Protein AF-A0A5C5ZXI7-F1 (afdb_monomer)

Secondary structure (DSSP, 8-state):
-HHHHHHHH--HHHHHHHHHHHHHHHHHTT---TT-HHHHHHHHHHHHHHHHHHTTS-HHHHHHHHHHHHT-

Foldseek 3Di:
DLVVVVVVPVDLLVNLVVLLVVLVVCVVVVVPCVPVVVVVVVNVVSVVVNVVSLVVDDPVVVVVCVVSVVVD

pLDDT: mean 76.97, std 12.1, range [45.91, 89.88]

Nearest PDB structures (foldseek):
  7ug7-assembly1_SO  TM=7.186E-01  e=1.343E+00  Escherichia coli
  7ryh-assembly1_o  TM=7.016E-01  e=1.997E+00  Acinetobacter baumannii AB0057
  7pjv-assembly1_o  TM=6.904E-01  e=3.171E+00  Escherichia coli K-12
  5wf0-assembly1_o  TM=7.020E-01  e=3.388E+00  Escherichia coli

Sequence (72 aa):
MMDKSLRFSGDKETELCVRIHFCRRIKEKRISFGGCRVSENMYATQLNKIDKAMDKVHPDLQFDFNPQLSGL

Mean predicted aligned error: 7.16 Å

Solvent-accessible surface area (backbone atoms only — not comparable to full-atom values): 4303 Å² total; per-residue (Å²): 114,67,72,65,60,45,68,74,65,81,43,71,64,62,46,43,51,53,53,51,50,51,56,43,51,42,60,74,66,60,65,70,55,85,84,43,62,67,59,49,51,50,50,55,50,48,53,55,49,43,54,62,42,48,77,72,46,58,70,74,54,43,62,67,46,46,64,64,54,75,77,101

Organism: NCBI:txid2528005

Structure (mmCIF, N/CA/C/O backbone):
data_AF-A0A5C5ZXI7-F1
#
_entry.id   AF-A0A5C5ZXI7-F1
#
loop_
_atom_site.group_PDB
_atom_site.id
_atom_site.type_symbol
_atom_site.label_atom_id
_atom_site.label_alt_id
_atom_site.label_comp_id
_atom_site.label_asym_id
_atom_site.label_entity_id
_atom_site.label_seq_id
_atom_site.pdbx_PDB_ins_code
_atom_site.Cartn_x
_atom_site.Cartn_y
_atom_site.Cartn_z
_atom_site.occupancy
_atom_site.B_iso_or_equiv
_atom_site.auth_seq_id
_atom_site.auth_comp_id
_atom_site.auth_asym_id
_atom_site.auth_atom_id
_atom_site.pdbx_PDB_model_num
ATOM 1 N N . MET A 1 1 ? 10.293 -7.215 5.160 1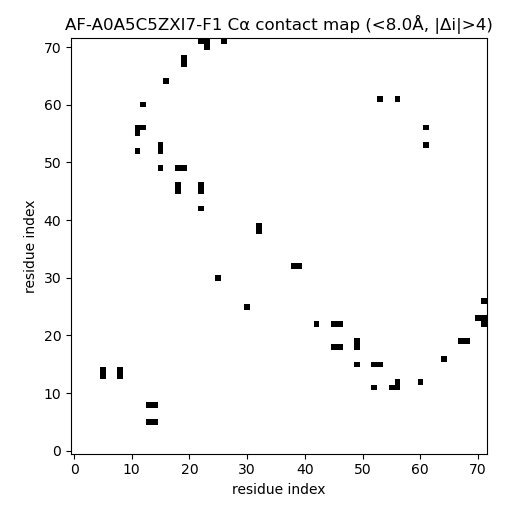.00 45.91 1 MET A N 1
ATOM 2 C CA . MET A 1 1 ? 10.535 -6.169 6.182 1.00 45.91 1 MET A CA 1
ATOM 3 C C . MET A 1 1 ? 9.254 -5.452 6.601 1.00 45.91 1 MET A C 1
ATOM 5 O O . MET A 1 1 ? 9.083 -5.302 7.797 1.00 45.91 1 MET A O 1
ATOM 9 N N . MET A 1 2 ? 8.323 -5.115 5.696 1.00 50.56 2 MET A N 1
ATOM 10 C CA . MET A 1 2 ? 7.022 -4.516 6.069 1.00 50.56 2 MET A CA 1
ATOM 11 C C . MET A 1 2 ? 6.134 -5.411 6.950 1.00 50.56 2 MET A C 1
ATOM 13 O O . MET A 1 2 ? 5.618 -4.940 7.951 1.00 50.56 2 MET A O 1
ATOM 17 N N . ASP A 1 3 ? 6.028 -6.715 6.676 1.00 50.56 3 ASP A N 1
ATOM 18 C CA . ASP A 1 3 ? 5.250 -7.633 7.534 1.00 50.56 3 ASP A CA 1
ATOM 19 C C . ASP A 1 3 ? 5.747 -7.713 8.993 1.00 50.56 3 ASP A C 1
ATOM 21 O O . ASP A 1 3 ? 4.969 -8.017 9.893 1.00 50.56 3 ASP A O 1
ATOM 25 N N . LYS A 1 4 ? 7.026 -7.404 9.265 1.00 49.19 4 LYS A N 1
ATOM 26 C CA . LYS A 1 4 ? 7.553 -7.380 10.642 1.00 49.19 4 LYS A CA 1
ATOM 27 C C . LYS A 1 4 ? 7.096 -6.145 11.423 1.00 49.19 4 LYS A C 1
ATOM 29 O O . LYS A 1 4 ? 6.852 -6.273 12.616 1.00 49.19 4 LYS A O 1
ATOM 34 N N . SER A 1 5 ? 6.972 -4.985 10.775 1.00 51.03 5 SER A N 1
ATOM 35 C CA . SER A 1 5 ? 6.460 -3.762 11.408 1.00 51.03 5 SER A CA 1
ATOM 36 C C . SER A 1 5 ? 4.937 -3.786 11.561 1.00 51.03 5 SER A C 1
ATOM 38 O O . SER A 1 5 ? 4.421 -3.282 12.550 1.00 51.03 5 SER A O 1
ATOM 40 N N . LEU A 1 6 ? 4.227 -4.458 10.652 1.00 51.75 6 LEU A N 1
ATOM 41 C CA . LEU A 1 6 ? 2.776 -4.673 10.734 1.00 51.75 6 LEU A CA 1
ATOM 42 C C . LEU A 1 6 ? 2.369 -5.541 11.931 1.00 51.75 6 LEU A C 1
ATOM 44 O O . LEU A 1 6 ? 1.354 -5.296 12.579 1.00 51.75 6 LEU A O 1
ATOM 48 N N . ARG A 1 7 ? 3.212 -6.516 12.284 1.00 50.00 7 ARG A N 1
ATOM 49 C CA . ARG A 1 7 ? 2.986 -7.416 13.421 1.00 50.00 7 ARG A CA 1
ATOM 50 C C . ARG A 1 7 ? 3.074 -6.726 14.789 1.00 50.00 7 ARG A C 1
ATOM 52 O O . ARG A 1 7 ? 2.597 -7.300 15.760 1.00 50.00 7 ARG A O 1
ATOM 59 N N . PHE A 1 8 ? 3.679 -5.537 14.870 1.00 49.84 8 PHE A N 1
ATOM 60 C CA . PHE A 1 8 ? 3.821 -4.780 16.120 1.00 49.84 8 PHE A CA 1
ATOM 61 C C . PHE A 1 8 ? 2.613 -3.893 16.439 1.00 49.84 8 PHE A C 1
ATOM 63 O O . PHE A 1 8 ? 2.405 -3.576 17.606 1.00 49.84 8 PHE A O 1
ATOM 70 N N . SER A 1 9 ? 1.813 -3.516 15.438 1.00 50.31 9 SER A N 1
ATOM 71 C CA . SER A 1 9 ? 0.661 -2.633 15.651 1.00 50.31 9 SER A CA 1
ATOM 72 C C . SER A 1 9 ? -0.633 -3.382 15.947 1.00 50.31 9 SER A C 1
ATOM 74 O O . SER A 1 9 ? -1.513 -2.795 16.557 1.00 50.31 9 SER A O 1
ATOM 76 N N . GLY A 1 10 ? -0.783 -4.647 15.527 1.00 55.44 10 GLY A N 1
ATOM 77 C CA . GLY A 1 10 ? -2.000 -5.452 15.760 1.00 55.44 10 GLY A CA 1
ATOM 78 C C . GLY A 1 10 ? -3.285 -4.906 15.113 1.00 55.44 10 GLY A C 1
ATOM 79 O O . GLY A 1 10 ? -4.297 -5.602 15.073 1.00 55.44 10 GLY A O 1
ATOM 80 N N . ASP A 1 11 ? -3.221 -3.692 14.572 1.00 68.69 11 ASP A N 1
ATOM 81 C CA . ASP A 1 11 ? -4.346 -2.900 14.130 1.00 68.69 11 ASP A CA 1
ATOM 82 C C . ASP A 1 11 ? -4.402 -2.824 12.600 1.00 68.69 11 ASP A C 1
ATOM 84 O O . ASP A 1 11 ? -3.416 -2.512 11.916 1.00 68.69 11 ASP A O 1
ATOM 88 N N . LYS A 1 12 ? -5.580 -3.143 12.060 1.00 72.94 12 LYS A N 1
ATOM 89 C CA . LYS A 1 12 ? -5.831 -3.203 10.617 1.00 72.94 12 LYS A CA 1
ATOM 90 C C . LYS A 1 12 ? -5.719 -1.822 9.961 1.00 72.94 12 LYS A C 1
ATOM 92 O O . LYS A 1 12 ? -5.353 -1.760 8.788 1.00 72.94 12 LYS A O 1
ATOM 97 N N . GLU A 1 13 ? -5.965 -0.734 10.696 1.00 78.25 13 GLU A N 1
ATOM 98 C CA . GLU A 1 13 ? -5.770 0.628 10.188 1.00 78.25 13 GLU A CA 1
ATOM 99 C C . GLU A 1 13 ? -4.308 0.917 9.920 1.00 78.25 13 GLU A C 1
ATOM 101 O O . GLU A 1 13 ? -3.956 1.440 8.863 1.00 78.25 13 GLU A O 1
ATOM 106 N N . THR A 1 14 ? -3.438 0.562 10.868 1.00 79.25 14 THR A N 1
ATOM 107 C CA . THR A 1 14 ? -2.009 0.851 10.723 1.00 79.25 14 THR A CA 1
ATOM 108 C C . THR A 1 14 ? -1.450 0.107 9.521 1.00 79.25 14 THR A C 1
ATOM 110 O O . THR A 1 14 ? -0.641 0.651 8.766 1.00 79.25 14 THR A O 1
ATOM 113 N N . GLU A 1 15 ? -1.929 -1.118 9.288 1.00 79.88 15 GLU A N 1
ATOM 114 C CA . GLU A 1 15 ? -1.553 -1.859 8.096 1.00 79.88 15 GLU A CA 1
ATOM 115 C C . GLU A 1 15 ? -1.929 -1.141 6.806 1.00 79.88 15 GLU A C 1
ATOM 117 O O . GLU A 1 15 ? -1.092 -0.969 5.912 1.00 79.88 15 GLU A O 1
ATOM 122 N N . LEU A 1 16 ? -3.179 -0.711 6.723 1.00 83.44 16 LEU A N 1
ATOM 123 C CA . LEU A 1 16 ? -3.716 -0.038 5.560 1.00 83.44 16 LEU A CA 1
ATOM 124 C C . LEU A 1 16 ? -2.995 1.295 5.305 1.00 83.44 16 LEU A C 1
ATOM 126 O O . LEU A 1 16 ? -2.525 1.543 4.193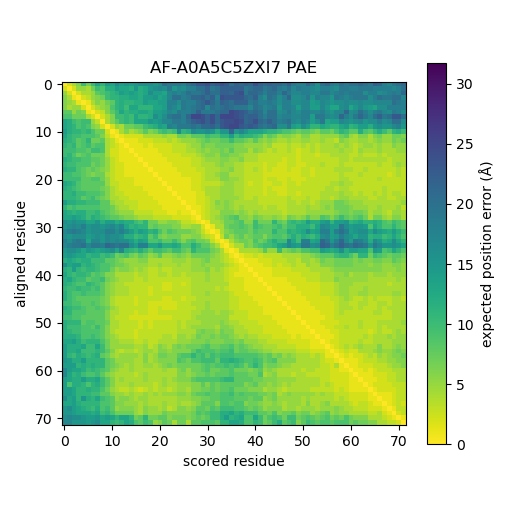 1.00 83.44 16 LEU A O 1
ATOM 130 N N . CYS A 1 17 ? -2.792 2.089 6.356 1.00 83.06 17 CYS A N 1
ATOM 131 C CA . CYS A 1 17 ? -2.110 3.377 6.310 1.00 83.06 17 CYS A CA 1
ATOM 132 C C . CYS A 1 17 ? -0.662 3.250 5.807 1.00 83.06 17 CYS A C 1
ATOM 134 O O . CYS A 1 17 ? -0.243 3.977 4.904 1.00 83.06 17 CYS A O 1
ATOM 136 N N . VAL A 1 18 ? 0.099 2.265 6.302 1.00 84.81 18 VAL A N 1
ATOM 137 C CA . VAL A 1 18 ? 1.480 2.019 5.849 1.00 84.81 18 VAL A CA 1
ATOM 138 C C . VAL A 1 18 ? 1.524 1.622 4.373 1.00 84.81 18 VAL A C 1
ATOM 140 O O . VAL A 1 18 ? 2.376 2.113 3.625 1.00 84.81 18 VAL A O 1
ATOM 143 N N . ARG A 1 19 ? 0.612 0.746 3.929 1.00 85.88 19 ARG A N 1
ATOM 144 C CA . ARG A 1 19 ? 0.545 0.313 2.525 1.00 85.88 19 ARG A CA 1
ATOM 145 C C . ARG A 1 19 ? 0.188 1.478 1.595 1.00 85.88 19 ARG A C 1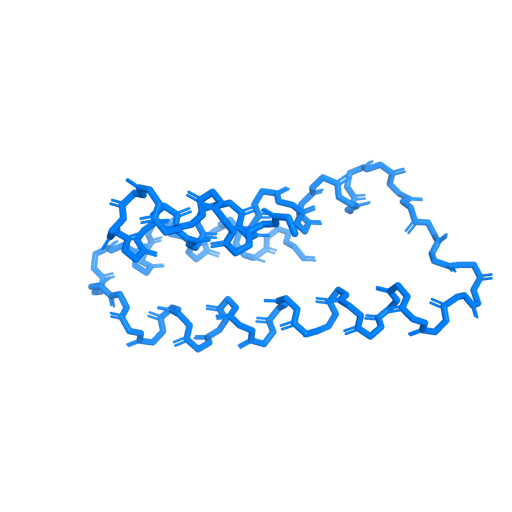
ATOM 147 O O . ARG A 1 19 ? 0.852 1.652 0.572 1.00 85.88 19 ARG A O 1
ATOM 154 N N . ILE A 1 20 ? -0.807 2.289 1.959 1.00 86.25 20 ILE A N 1
ATOM 155 C CA . ILE A 1 20 ? -1.220 3.482 1.201 1.00 86.25 20 ILE A CA 1
ATOM 156 C C . ILE A 1 20 ? -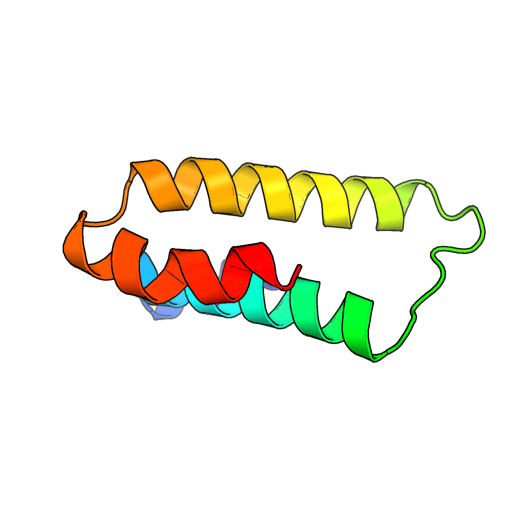0.067 4.483 1.127 1.00 86.25 20 ILE A C 1
ATOM 158 O O . ILE A 1 20 ? 0.297 4.930 0.037 1.00 86.25 20 ILE A O 1
ATOM 162 N N . HIS A 1 21 ? 0.573 4.776 2.262 1.00 87.00 21 HIS A N 1
ATOM 163 C CA . HIS A 1 21 ? 1.716 5.682 2.313 1.00 87.00 21 HIS A CA 1
ATOM 164 C C . HIS A 1 21 ? 2.851 5.208 1.399 1.00 87.00 21 HIS A C 1
ATOM 166 O O . HIS A 1 21 ? 3.408 5.996 0.637 1.00 87.00 21 HIS A O 1
ATOM 172 N N . PHE A 1 22 ? 3.169 3.911 1.411 1.00 85.19 22 PHE A N 1
ATOM 173 C CA . PHE A 1 22 ? 4.182 3.345 0.526 1.00 85.19 22 PHE A CA 1
ATOM 174 C C . PHE A 1 22 ? 3.853 3.564 -0.957 1.00 85.19 22 PHE A C 1
ATOM 176 O O . PHE A 1 22 ? 4.696 4.064 -1.706 1.00 85.19 22 PHE A O 1
ATOM 183 N N . CYS A 1 23 ? 2.629 3.236 -1.379 1.00 86.00 23 CYS A N 1
ATOM 184 C CA . CYS A 1 23 ? 2.234 3.356 -2.781 1.00 86.00 23 CYS A CA 1
ATOM 185 C C . CYS A 1 23 ? 2.210 4.829 -3.232 1.00 86.00 23 CYS A C 1
ATOM 187 O O . CYS A 1 23 ? 2.712 5.164 -4.307 1.00 86.00 23 CYS A O 1
ATOM 189 N N . ARG A 1 24 ? 1.751 5.736 -2.362 1.00 86.50 24 ARG A N 1
ATOM 190 C CA . ARG A 1 24 ? 1.774 7.183 -2.601 1.00 86.50 24 ARG A CA 1
ATOM 191 C C . ARG A 1 24 ? 3.198 7.717 -2.751 1.00 86.50 24 ARG A C 1
ATOM 193 O O . ARG A 1 24 ? 3.472 8.460 -3.687 1.00 86.50 24 ARG A O 1
ATOM 200 N N . ARG A 1 25 ? 4.132 7.280 -1.899 1.00 85.19 25 ARG A N 1
ATOM 201 C CA . ARG A 1 25 ? 5.549 7.680 -1.978 1.00 85.19 25 ARG A CA 1
ATOM 202 C C . ARG A 1 25 ? 6.212 7.231 -3.276 1.00 85.19 25 ARG A C 1
ATOM 204 O O . ARG A 1 25 ? 7.042 7.966 -3.808 1.00 85.19 25 ARG A O 1
ATOM 211 N N . ILE A 1 26 ? 5.850 6.057 -3.793 1.00 83.19 26 ILE A N 1
ATOM 212 C CA . ILE A 1 26 ? 6.307 5.584 -5.107 1.00 83.19 26 ILE A CA 1
ATOM 213 C C . ILE A 1 26 ? 5.797 6.505 -6.220 1.00 83.19 26 ILE A C 1
ATOM 215 O O . ILE A 1 26 ? 6.590 6.935 -7.063 1.00 83.19 26 ILE A O 1
ATOM 219 N N . LYS A 1 27 ? 4.503 6.848 -6.192 1.00 81.56 27 LYS A N 1
ATOM 220 C CA . LYS A 1 27 ? 3.870 7.735 -7.177 1.00 81.56 27 LYS A CA 1
ATOM 221 C C . LYS A 1 27 ? 4.461 9.150 -7.136 1.00 81.56 27 LYS A C 1
ATOM 223 O O . LYS A 1 27 ? 4.821 9.692 -8.178 1.00 81.56 27 LYS A O 1
ATOM 228 N N . GLU A 1 28 ? 4.651 9.714 -5.941 1.00 82.88 28 GLU A N 1
ATOM 229 C CA . GLU A 1 28 ? 5.267 11.035 -5.731 1.00 82.88 28 GLU A CA 1
ATOM 230 C C . GLU A 1 28 ? 6.712 11.096 -6.220 1.00 82.88 28 GLU A C 1
ATOM 232 O O . GLU A 1 28 ? 7.112 12.056 -6.876 1.00 82.88 28 GLU A O 1
ATOM 237 N N . LYS A 1 29 ? 7.509 10.061 -5.937 1.00 81.00 29 LYS A N 1
ATOM 238 C CA . LYS A 1 29 ? 8.901 9.997 -6.398 1.00 81.00 29 LYS A CA 1
ATOM 239 C C . LYS A 1 29 ? 9.023 9.749 -7.903 1.00 81.00 29 LYS A C 1
ATOM 241 O O . LYS A 1 29 ? 10.149 9.688 -8.388 1.00 81.00 29 LYS A O 1
ATOM 246 N N . ARG A 1 30 ? 7.899 9.595 -8.623 1.00 70.75 30 ARG A N 1
ATOM 247 C CA . ARG A 1 30 ? 7.845 9.209 -10.039 1.00 70.75 30 ARG A CA 1
ATOM 248 C C . ARG A 1 30 ? 8.814 8.074 -10.333 1.00 70.75 30 ARG A C 1
ATOM 250 O O . ARG A 1 30 ? 9.557 8.121 -11.312 1.00 70.75 30 ARG A O 1
ATOM 257 N N . ILE A 1 31 ? 8.836 7.073 -9.448 1.00 70.56 31 ILE A N 1
ATOM 258 C CA . ILE A 1 31 ? 9.659 5.889 -9.664 1.00 70.56 31 ILE A CA 1
ATOM 259 C C . ILE A 1 31 ? 9.055 5.180 -10.867 1.00 70.56 31 ILE A C 1
ATOM 261 O O . ILE A 1 31 ? 8.069 4.457 -10.757 1.00 70.56 31 ILE A O 1
ATOM 265 N N . SER A 1 32 ? 9.623 5.451 -12.037 1.00 65.62 32 SER A N 1
ATOM 266 C CA . SER A 1 32 ? 9.335 4.679 -13.226 1.00 65.62 32 SER A CA 1
ATOM 267 C C . SER A 1 32 ? 9.960 3.318 -12.996 1.00 65.62 32 SER A C 1
ATOM 269 O O . SER A 1 32 ? 11.177 3.203 -12.846 1.00 65.62 32 SER A O 1
ATOM 271 N N . PHE A 1 33 ? 9.127 2.284 -12.927 1.00 71.69 33 PHE A N 1
ATOM 272 C CA . PHE A 1 33 ? 9.613 0.929 -12.711 1.00 71.69 33 PHE A CA 1
ATOM 273 C C . PHE A 1 33 ? 10.480 0.416 -13.865 1.00 71.69 33 PHE A C 1
ATOM 275 O O . PHE A 1 33 ? 11.087 -0.636 -13.711 1.00 71.69 33 PHE A O 1
ATOM 282 N N . GLY A 1 34 ? 10.607 1.163 -14.971 1.00 62.47 34 GLY A N 1
ATOM 283 C CA . GLY A 1 34 ? 11.722 1.046 -15.915 1.00 62.47 34 GLY A CA 1
ATOM 284 C C . GLY A 1 34 ? 11.931 -0.356 -16.494 1.00 62.47 34 GLY A C 1
ATOM 285 O O . GLY A 1 34 ? 13.066 -0.726 -16.771 1.00 62.47 34 GLY A O 1
ATOM 286 N N . GLY A 1 35 ? 10.866 -1.157 -16.617 1.00 66.88 35 GLY A N 1
ATOM 287 C CA . GLY A 1 35 ? 10.923 -2.546 -17.089 1.00 66.88 35 GLY A CA 1
ATOM 288 C C . GLY A 1 35 ? 11.206 -3.596 -16.006 1.00 66.88 35 GLY A C 1
ATOM 289 O O . GLY A 1 35 ? 11.268 -4.792 -16.299 1.00 66.88 35 GLY A O 1
ATOM 290 N N . CYS A 1 36 ? 11.346 -3.196 -14.741 1.00 77.81 36 CYS A N 1
ATOM 291 C CA . CYS A 1 36 ? 11.500 -4.111 -13.619 1.00 77.81 36 CYS A CA 1
ATOM 292 C C . CYS A 1 36 ? 10.136 -4.664 -13.188 1.00 77.81 36 CYS A C 1
ATOM 294 O O . CYS A 1 36 ? 9.489 -4.189 -12.251 1.00 77.81 36 CYS A O 1
ATOM 296 N N . ARG A 1 37 ? 9.736 -5.737 -13.872 1.00 79.56 37 ARG A N 1
ATOM 297 C CA . ARG A 1 37 ? 8.475 -6.467 -13.675 1.00 79.56 37 ARG A CA 1
ATOM 298 C C . ARG A 1 37 ? 8.243 -6.904 -12.222 1.00 79.56 37 ARG A C 1
ATOM 300 O O . ARG A 1 37 ? 7.105 -7.018 -11.782 1.00 79.56 37 ARG A O 1
ATOM 307 N N . VAL A 1 38 ? 9.319 -7.118 -11.459 1.00 82.44 38 VAL A N 1
ATOM 308 C CA . VAL A 1 38 ? 9.260 -7.444 -10.025 1.00 8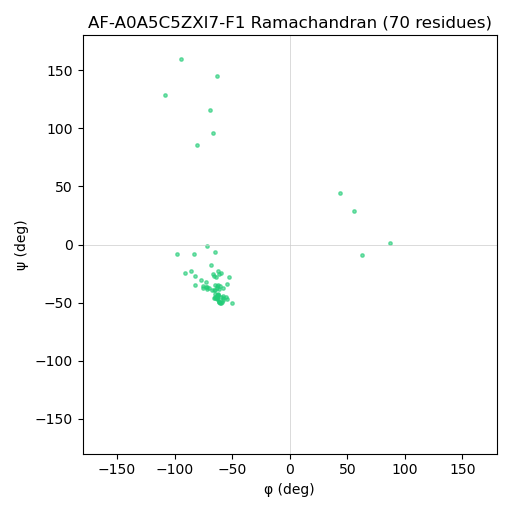2.44 38 VAL A CA 1
ATOM 309 C C . VAL A 1 38 ? 8.684 -6.282 -9.217 1.00 82.44 38 VAL A C 1
ATOM 311 O O . VAL A 1 38 ? 7.806 -6.499 -8.386 1.00 82.44 38 VAL A O 1
ATOM 314 N N . SER A 1 39 ? 9.140 -5.056 -9.470 1.00 80.38 39 SER A N 1
ATOM 315 C CA . SER A 1 39 ? 8.687 -3.868 -8.746 1.00 80.38 39 SER A CA 1
ATOM 316 C C . SER A 1 39 ? 7.255 -3.483 -9.122 1.00 80.38 39 SER A C 1
ATOM 318 O O . SER A 1 39 ? 6.468 -3.154 -8.235 1.00 80.38 39 SER A O 1
ATOM 320 N N . GLU A 1 40 ? 6.886 -3.617 -10.401 1.00 83.88 40 GLU A N 1
ATOM 321 C CA . GLU A 1 40 ? 5.495 -3.456 -10.854 1.00 83.88 40 GLU A CA 1
ATOM 322 C C . GLU A 1 40 ? 4.567 -4.481 -10.195 1.00 83.88 40 GLU A C 1
ATOM 324 O O . GLU A 1 40 ? 3.555 -4.112 -9.599 1.00 83.88 40 GLU A O 1
ATOM 329 N N . ASN A 1 41 ? 4.945 -5.764 -10.214 1.00 87.31 41 ASN A N 1
ATOM 330 C CA . ASN A 1 41 ? 4.173 -6.817 -9.557 1.00 87.31 41 ASN A CA 1
ATOM 331 C C . ASN A 1 41 ? 4.080 -6.593 -8.045 1.00 87.31 41 ASN A C 1
ATOM 333 O O . ASN A 1 41 ? 3.032 -6.840 -7.449 1.00 87.31 41 ASN A O 1
ATOM 337 N N . MET A 1 42 ? 5.150 -6.110 -7.409 1.00 85.75 42 MET A N 1
ATOM 338 C CA . MET A 1 42 ? 5.145 -5.793 -5.984 1.00 85.75 42 MET A CA 1
ATOM 339 C C . MET A 1 42 ? 4.154 -4.666 -5.679 1.00 85.75 42 MET A C 1
ATOM 341 O O . MET A 1 42 ? 3.355 -4.814 -4.755 1.00 85.75 42 MET A O 1
ATOM 345 N N . TYR A 1 43 ? 4.154 -3.590 -6.468 1.00 86.44 43 TYR A N 1
ATOM 346 C CA . TYR A 1 43 ? 3.212 -2.476 -6.340 1.00 86.44 43 TYR A CA 1
ATOM 347 C C . TYR A 1 43 ? 1.759 -2.922 -6.555 1.00 86.44 43 TYR A C 1
ATOM 349 O O . TYR A 1 43 ? 0.912 -2.703 -5.689 1.00 86.44 43 TYR A O 1
ATOM 357 N N . ALA A 1 44 ? 1.486 -3.652 -7.639 1.00 86.88 44 ALA A N 1
ATOM 358 C CA . ALA A 1 44 ? 0.163 -4.211 -7.921 1.00 86.88 44 ALA A CA 1
ATOM 359 C C . ALA A 1 44 ? -0.312 -5.178 -6.818 1.00 86.88 44 ALA A C 1
ATOM 361 O O . ALA A 1 44 ? -1.491 -5.210 -6.460 1.00 86.88 44 ALA A O 1
ATOM 362 N N . THR A 1 45 ? 0.604 -5.945 -6.222 1.00 89.88 45 THR A N 1
ATOM 363 C CA . THR A 1 45 ? 0.293 -6.812 -5.077 1.00 89.88 45 THR A CA 1
ATOM 364 C C . THR A 1 45 ? -0.057 -5.993 -3.835 1.00 89.88 45 THR A C 1
ATOM 366 O O . THR A 1 45 ? -0.965 -6.378 -3.102 1.00 89.88 45 THR A O 1
ATOM 369 N N . GLN A 1 46 ? 0.626 -4.869 -3.579 1.00 86.00 46 GLN A N 1
ATOM 370 C CA . GLN A 1 46 ? 0.273 -3.990 -2.458 1.00 86.00 46 GLN A CA 1
ATOM 371 C C . GLN A 1 46 ? -1.111 -3.368 -2.646 1.00 86.00 46 GLN A C 1
ATOM 373 O O . GLN A 1 46 ? -1.888 -3.401 -1.699 1.00 86.00 46 GLN A O 1
ATOM 378 N N . LEU A 1 47 ? -1.453 -2.903 -3.852 1.00 86.94 47 LEU A N 1
ATOM 379 C CA 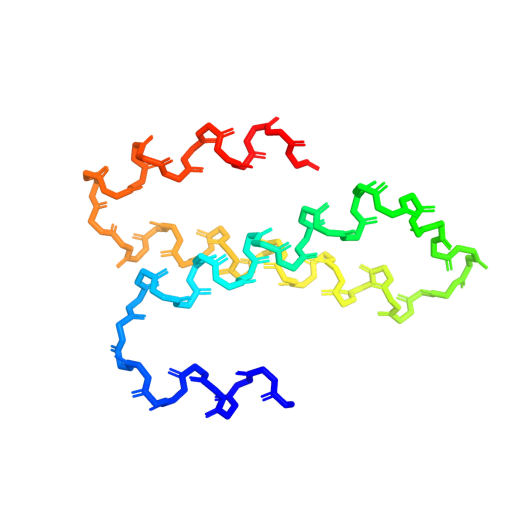. LEU A 1 47 ? -2.794 -2.387 -4.159 1.00 86.94 47 LEU A CA 1
ATOM 380 C C . LEU A 1 47 ? -3.886 -3.433 -3.900 1.00 86.94 47 LEU A C 1
ATOM 382 O O . LEU A 1 47 ? -4.853 -3.153 -3.202 1.00 86.94 47 LEU A O 1
ATOM 386 N N . A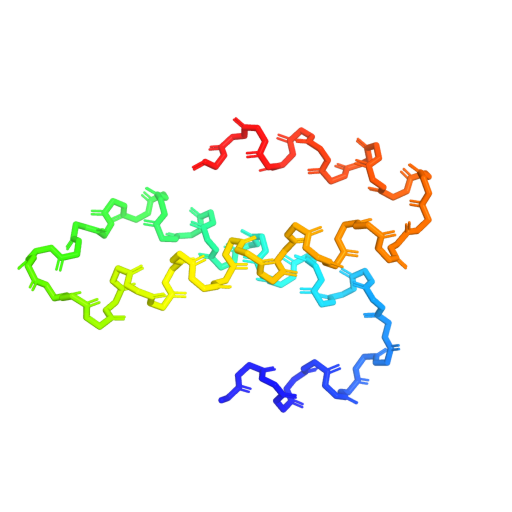SN A 1 48 ? -3.684 -4.673 -4.350 1.00 89.38 48 ASN A N 1
ATOM 387 C CA . ASN A 1 48 ? -4.618 -5.766 -4.061 1.00 89.38 48 ASN A CA 1
ATOM 388 C C . ASN A 1 48 ? -4.745 -6.069 -2.559 1.00 89.38 48 ASN A C 1
ATOM 390 O O . ASN A 1 48 ? -5.807 -6.469 -2.086 1.00 89.38 48 ASN A O 1
ATOM 394 N N . LYS A 1 49 ? -3.659 -5.931 -1.789 1.00 86.12 49 LYS A N 1
ATOM 395 C CA . LYS A 1 49 ? -3.703 -6.116 -0.332 1.00 86.12 49 LYS A CA 1
ATOM 396 C C . LYS A 1 49 ? -4.428 -4.971 0.367 1.00 86.12 49 LYS A C 1
ATOM 398 O O . LYS A 1 49 ? -5.122 -5.237 1.338 1.00 86.12 49 LYS A O 1
ATOM 403 N N . ILE A 1 50 ? -4.263 -3.742 -0.117 1.00 87.44 50 ILE A N 1
ATOM 404 C CA . ILE A 1 50 ? -4.990 -2.562 0.358 1.00 87.44 50 ILE A CA 1
ATOM 405 C C . ILE A 1 50 ? -6.487 -2.762 0.138 1.00 87.44 50 ILE A C 1
ATOM 407 O O . ILE A 1 50 ? -7.236 -2.643 1.093 1.00 87.44 50 ILE A O 1
ATOM 411 N N . ASP A 1 51 ? -6.907 -3.152 -1.064 1.00 86.50 51 ASP A N 1
ATOM 412 C CA . ASP A 1 51 ? -8.316 -3.402 -1.397 1.00 86.50 51 ASP A CA 1
ATOM 413 C C . ASP A 1 51 ? -8.945 -4.475 -0.485 1.00 86.50 51 ASP A C 1
ATOM 415 O O . ASP A 1 51 ? -9.953 -4.257 0.184 1.00 86.50 51 ASP A O 1
ATOM 419 N N . LYS A 1 52 ? -8.248 -5.603 -0.304 1.00 86.94 52 LYS A N 1
ATOM 420 C CA . LYS A 1 52 ? -8.682 -6.662 0.624 1.00 86.94 52 LYS A CA 1
ATOM 421 C C . LYS A 1 52 ? -8.656 -6.255 2.097 1.00 86.94 52 LYS A C 1
ATOM 423 O O . LYS A 1 52 ? -9.319 -6.895 2.911 1.00 86.94 52 LYS A O 1
ATOM 428 N N . ALA A 1 53 ? -7.818 -5.293 2.470 1.00 83.94 53 ALA A N 1
ATOM 429 C CA . ALA A 1 53 ? -7.758 -4.771 3.828 1.00 83.94 53 ALA A CA 1
ATOM 430 C C . ALA A 1 53 ? -8.846 -3.711 4.058 1.00 83.94 53 ALA A C 1
ATOM 432 O O . ALA A 1 53 ? -9.430 -3.720 5.138 1.00 83.94 53 ALA A O 1
ATOM 433 N N . MET A 1 54 ? -9.177 -2.899 3.044 1.00 84.06 54 MET A N 1
ATOM 434 C CA . MET A 1 54 ? -10.311 -1.964 3.025 1.00 84.06 54 MET A CA 1
ATOM 435 C C . MET A 1 54 ? -11.623 -2.685 3.336 1.00 84.06 54 MET A C 1
ATOM 437 O O . MET A 1 54 ? -12.358 -2.264 4.220 1.00 84.06 54 MET A O 1
ATOM 441 N N . ASP A 1 55 ? -11.864 -3.831 2.700 1.00 84.38 55 ASP A N 1
ATOM 442 C CA . ASP A 1 55 ? -13.060 -4.652 2.946 1.00 84.38 55 ASP A CA 1
ATOM 443 C C . ASP A 1 55 ? -13.157 -5.165 4.402 1.00 84.38 55 ASP A C 1
ATOM 445 O O . ASP A 1 55 ? -14.236 -5.405 4.937 1.00 84.38 55 ASP A O 1
ATOM 449 N N . LYS A 1 56 ? -12.014 -5.292 5.090 1.00 82.62 56 LYS A N 1
ATOM 450 C CA . LYS A 1 56 ? -11.913 -5.842 6.454 1.00 82.62 56 LYS A CA 1
ATOM 451 C C . LYS A 1 56 ? -11.857 -4.793 7.564 1.00 82.62 56 LYS A C 1
ATOM 453 O O . LYS A 1 56 ? -11.839 -5.194 8.740 1.00 82.62 56 LYS A O 1
ATOM 458 N N . VAL A 1 57 ? -11.739 -3.509 7.221 1.00 81.81 57 VAL A N 1
ATOM 459 C CA . VAL A 1 57 ? -11.763 -2.382 8.168 1.00 81.81 57 VAL A CA 1
ATOM 460 C C . VAL A 1 57 ? -13.174 -1.814 8.288 1.00 81.81 57 VAL A C 1
ATOM 462 O O . VAL A 1 57 ? -14.028 -2.036 7.432 1.00 81.81 57 VAL A O 1
ATOM 465 N N . HIS A 1 58 ? -13.425 -1.101 9.385 1.00 82.62 58 HIS A N 1
ATOM 466 C CA . HIS A 1 58 ? -14.737 -0.534 9.685 1.00 82.62 58 HIS A CA 1
ATOM 467 C C . HIS A 1 58 ? -15.158 0.506 8.621 1.00 82.62 58 HIS A C 1
ATOM 469 O O . HIS A 1 58 ? -14.295 1.242 8.142 1.00 82.62 58 HIS A O 1
ATOM 475 N N . PRO A 1 59 ? -16.452 0.620 8.268 1.00 82.25 59 PRO A N 1
ATOM 476 C CA . PRO A 1 59 ? -16.939 1.576 7.264 1.00 82.25 59 PRO A CA 1
ATOM 477 C C . PRO A 1 59 ? -16.551 3.044 7.523 1.00 82.25 59 PRO A C 1
ATOM 479 O O . PRO A 1 59 ? -16.256 3.758 6.569 1.00 82.25 59 PRO A O 1
ATOM 482 N N . ASP A 1 60 ? -16.464 3.481 8.785 1.00 81.75 60 ASP A N 1
ATOM 483 C CA . ASP A 1 60 ? -15.936 4.813 9.152 1.00 81.75 60 ASP A CA 1
ATOM 484 C C . ASP A 1 60 ? -14.524 5.054 8.601 1.00 81.75 60 ASP A C 1
ATOM 486 O O . ASP A 1 60 ? -14.230 6.085 8.001 1.00 81.75 60 ASP A O 1
ATOM 490 N N . LEU A 1 61 ? -13.656 4.057 8.751 1.00 79.69 61 LEU A N 1
ATOM 491 C CA . LEU A 1 61 ? -12.270 4.130 8.305 1.00 79.69 61 LEU A CA 1
ATOM 492 C C . LEU A 1 61 ? -12.172 4.055 6.788 1.00 79.69 61 LEU A C 1
ATOM 494 O O . LEU A 1 61 ? -11.353 4.742 6.186 1.00 79.69 61 LEU A O 1
ATOM 498 N N . GLN A 1 62 ? -13.028 3.258 6.145 1.00 82.75 62 GLN A N 1
ATOM 499 C CA . GLN A 1 62 ? -13.084 3.212 4.684 1.00 82.75 62 GLN A CA 1
ATOM 500 C C . GLN A 1 62 ? -13.377 4.597 4.097 1.00 82.75 62 GLN A C 1
ATOM 502 O O . GLN A 1 62 ? -12.792 4.961 3.076 1.00 82.75 62 GLN A O 1
ATOM 507 N N . PHE A 1 63 ? -14.237 5.381 4.753 1.00 85.12 63 PHE A N 1
ATOM 508 C CA . PHE A 1 63 ? -14.540 6.745 4.335 1.00 85.12 63 PHE A CA 1
ATOM 509 C C . PHE A 1 63 ? -13.316 7.668 4.441 1.00 85.12 63 PHE A C 1
ATOM 511 O O . PHE A 1 63 ? -13.072 8.453 3.526 1.00 85.12 63 PHE A O 1
ATOM 518 N N . ASP A 1 64 ? -12.509 7.523 5.495 1.00 81.81 64 ASP A N 1
ATOM 519 C CA . ASP A 1 64 ? -11.274 8.295 5.699 1.00 81.81 64 ASP A CA 1
ATOM 520 C C . ASP A 1 64 ? -10.151 7.903 4.712 1.00 81.81 64 ASP A C 1
ATOM 522 O O . ASP A 1 64 ? -9.430 8.751 4.173 1.00 81.81 64 ASP A O 1
ATOM 526 N N . PHE A 1 65 ? -10.032 6.609 4.389 1.00 82.25 65 PHE A N 1
ATOM 527 C CA . PHE A 1 65 ? -8.999 6.098 3.480 1.00 82.25 65 PHE A CA 1
ATOM 528 C C . PHE A 1 65 ? -9.345 6.239 1.989 1.00 82.25 65 PHE A C 1
ATOM 530 O O . PHE A 1 65 ? -8.435 6.373 1.166 1.00 82.25 65 PHE A O 1
ATOM 537 N N . ASN A 1 66 ? -10.626 6.263 1.615 1.00 82.31 66 ASN A N 1
ATOM 538 C CA . ASN A 1 66 ? -11.079 6.425 0.227 1.00 82.31 66 ASN A CA 1
ATOM 539 C C . ASN A 1 66 ? -10.446 7.616 -0.524 1.00 82.31 66 ASN A C 1
ATOM 541 O O . ASN A 1 66 ? -9.912 7.416 -1.621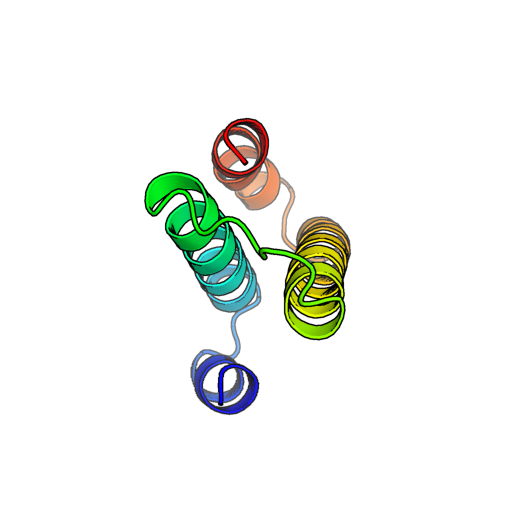 1.00 82.31 66 ASN A O 1
ATOM 545 N N . PRO A 1 67 ? -10.436 8.849 0.021 1.00 82.38 67 PRO A N 1
ATOM 546 C CA . PRO A 1 67 ? -9.800 9.982 -0.651 1.00 82.38 67 PRO A CA 1
ATOM 547 C C . PRO A 1 67 ? -8.281 9.806 -0.803 1.00 82.38 67 PRO A C 1
ATOM 549 O O . PRO A 1 67 ? -7.697 10.300 -1.768 1.00 82.38 67 PRO A O 1
ATOM 552 N N . GLN A 1 68 ? -7.629 9.064 0.098 1.00 80.56 68 GLN A N 1
ATOM 553 C CA . GLN A 1 68 ? -6.195 8.772 0.004 1.00 80.56 68 GLN A CA 1
ATOM 554 C C . GLN A 1 68 ? -5.882 7.768 -1.116 1.00 80.56 68 GLN A C 1
ATOM 556 O O . GLN A 1 68 ? -4.832 7.875 -1.754 1.00 80.56 68 GLN A O 1
ATOM 561 N N . LEU A 1 69 ? -6.800 6.832 -1.383 1.00 80.62 69 LEU A N 1
ATOM 562 C CA . LEU A 1 69 ? -6.722 5.882 -2.498 1.00 80.62 69 LEU A CA 1
ATOM 563 C C . LEU A 1 69 ? -7.041 6.525 -3.841 1.00 80.62 69 LEU A C 1
ATOM 565 O O . LEU A 1 69 ? -6.379 6.224 -4.827 1.00 80.62 69 LEU A O 1
ATOM 569 N N . SER A 1 70 ? -8.002 7.449 -3.883 1.00 78.12 70 SER A N 1
ATOM 570 C CA . SER A 1 70 ? -8.359 8.154 -5.117 1.00 78.12 70 SER A CA 1
ATOM 571 C C . SER A 1 70 ? -7.211 8.999 -5.688 1.00 78.12 70 SER A C 1
ATOM 573 O O . SER A 1 70 ? -7.225 9.318 -6.875 1.00 78.12 70 SER A O 1
ATOM 575 N N . GLY A 1 71 ? -6.232 9.392 -4.865 1.00 69.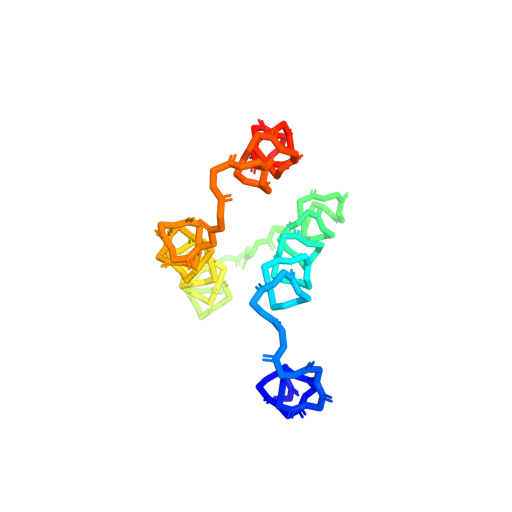75 71 GLY A N 1
ATOM 576 C CA . GLY A 1 71 ? -5.026 10.098 -5.314 1.00 69.75 71 GLY A CA 1
ATOM 577 C C . GLY A 1 71 ? -3.916 9.177 -5.840 1.00 69.75 71 GLY A C 1
ATOM 578 O O . GLY A 1 71 ? -2.908 9.658 -6.375 1.00 69.75 71 GLY A O 1
ATOM 579 N N . LEU A 1 72 ? -4.079 7.864 -5.682 1.00 69.81 72 LEU A N 1
ATOM 580 C CA . LEU A 1 72 ? -3.109 6.815 -5.998 1.00 69.81 72 LEU A CA 1
ATOM 581 C C . LEU A 1 72 ? -3.282 6.254 -7.412 1.00 69.81 72 LEU A C 1
ATOM 583 O O . LEU A 1 72 ? -2.254 5.859 -8.002 1.00 69.81 72 LEU A O 1
#

Radius of gyration: 12.65 Å; Cα contacts (8 Å, |Δi|>4): 31; chains: 1; bounding box: 29×19×33 Å